Protein AF-A0A090WR84-F1 (afdb_monomer_lite)

Secondary structure (DSSP, 8-state):
--SS-GGGGT---SSTTTTPPPTTPPPHHHHHHHTT---EEEEE--S-SSTTSSTTTTT-SEEEEESSSSTTPPPS---

pLDDT: mean 91.59, std 10.83, range [44.09, 98.81]

Structure (mmCIF, N/CA/C/O backbone):
data_AF-A0A090WR84-F1
#
_entry.id   AF-A0A090WR84-F1
#
loop_
_atom_site.group_PDB
_atom_site.id
_atom_site.type_symbol
_atom_site.label_atom_id
_atom_site.label_alt_id
_atom_site.label_comp_id
_atom_site.label_asym_id
_atom_site.label_entity_id
_atom_site.label_seq_id
_atom_site.pdbx_PDB_ins_code
_atom_site.Cartn_x
_atom_site.Cartn_y
_atom_site.Cartn_z
_atom_site.occupancy
_atom_site.B_iso_or_equiv
_atom_site.auth_seq_id
_atom_site.auth_comp_id
_atom_site.auth_asym_id
_atom_site.auth_atom_id
_atom_site.pdbx_PDB_model_num
ATOM 1 N N . MET A 1 1 ? 5.930 -3.827 5.039 1.00 96.69 1 MET A N 1
ATOM 2 C CA . MET A 1 1 ? 4.488 -4.153 5.006 1.00 96.69 1 MET A CA 1
ATOM 3 C C . MET A 1 1 ? 4.110 -5.414 5.772 1.00 96.69 1 MET A C 1
ATOM 5 O O . MET A 1 1 ? 3.078 -5.376 6.419 1.00 96.69 1 MET A O 1
ATOM 9 N N . THR A 1 2 ? 4.886 -6.503 5.722 1.00 97.62 2 THR A N 1
ATOM 10 C CA . THR A 1 2 ? 4.450 -7.827 6.228 1.00 97.62 2 THR A CA 1
ATOM 11 C C . THR A 1 2 ? 5.025 -8.227 7.590 1.00 97.62 2 THR A C 1
ATOM 13 O O . THR A 1 2 ? 4.607 -9.217 8.173 1.00 97.62 2 THR A O 1
ATOM 16 N N . GLY A 1 3 ? 6.043 -7.513 8.085 1.00 97.00 3 GLY A N 1
ATOM 17 C CA . GLY A 1 3 ? 6.813 -7.934 9.264 1.00 97.00 3 GLY A CA 1
ATOM 18 C C . GLY A 1 3 ? 7.771 -9.109 9.009 1.00 97.00 3 GLY A C 1
ATOM 19 O O . GLY A 1 3 ? 8.523 -9.490 9.902 1.00 97.00 3 GLY A O 1
ATOM 20 N N . HIS A 1 4 ? 7.800 -9.668 7.796 1.00 97.38 4 HIS A N 1
ATOM 21 C CA . HIS A 1 4 ? 8.755 -10.698 7.393 1.00 97.38 4 HIS A CA 1
ATOM 22 C C . HIS A 1 4 ? 10.026 -10.101 6.779 1.00 97.38 4 HIS A C 1
ATOM 24 O O . HIS A 1 4 ? 10.008 -9.019 6.190 1.00 97.38 4 HIS A O 1
ATOM 30 N N . HIS A 1 5 ? 11.129 -10.855 6.853 1.00 97.88 5 HIS A N 1
ATOM 31 C CA . HIS A 1 5 ? 12.325 -10.571 6.057 1.00 97.88 5 HIS A CA 1
ATOM 32 C C . HIS A 1 5 ? 11.966 -10.531 4.563 1.00 97.88 5 HIS A C 1
ATOM 34 O O . HIS A 1 5 ? 11.186 -11.363 4.095 1.00 97.88 5 HIS A O 1
ATOM 40 N N . SER A 1 6 ? 12.569 -9.612 3.806 1.00 96.62 6 SER A N 1
ATOM 41 C CA . SER A 1 6 ? 12.206 -9.328 2.411 1.00 96.62 6 SER A CA 1
ATOM 42 C C . SER A 1 6 ? 12.186 -10.593 1.536 1.00 96.62 6 SER A C 1
ATOM 44 O O . SER A 1 6 ? 11.169 -10.899 0.918 1.00 96.62 6 SER A O 1
ATOM 46 N N . ASN A 1 7 ? 13.241 -11.414 1.610 1.00 95.50 7 ASN A N 1
ATOM 47 C CA . ASN A 1 7 ? 13.329 -12.686 0.881 1.00 95.50 7 ASN A CA 1
ATOM 48 C C . ASN A 1 7 ? 12.175 -13.664 1.189 1.00 95.50 7 ASN A C 1
ATOM 50 O O . ASN A 1 7 ? 11.755 -14.402 0.304 1.00 95.50 7 ASN A O 1
ATOM 54 N N . ARG A 1 8 ? 11.628 -13.670 2.416 1.00 95.88 8 ARG A N 1
ATOM 55 C CA . ARG A 1 8 ? 10.470 -14.512 2.787 1.00 95.88 8 ARG A CA 1
ATOM 56 C C . ARG A 1 8 ? 9.165 -13.986 2.187 1.00 95.88 8 ARG A C 1
ATOM 58 O O . ARG A 1 8 ? 8.294 -14.783 1.840 1.00 95.88 8 ARG A O 1
ATOM 65 N N . ALA A 1 9 ? 9.058 -12.667 2.060 1.00 96.38 9 ALA A N 1
ATOM 66 C CA . ALA A 1 9 ? 7.938 -11.987 1.419 1.00 96.38 9 ALA A CA 1
ATOM 67 C C . ALA A 1 9 ? 8.040 -11.973 -0.122 1.00 96.38 9 ALA A C 1
ATOM 69 O O . ALA A 1 9 ? 7.177 -11.394 -0.776 1.00 96.38 9 ALA A O 1
ATOM 70 N N . GLY A 1 10 ? 9.084 -12.596 -0.691 1.00 94.00 10 GLY A N 1
ATOM 71 C CA . GLY A 1 10 ? 9.366 -12.666 -2.130 1.00 94.00 10 GLY A CA 1
ATOM 72 C C . GLY A 1 10 ? 10.058 -11.442 -2.723 1.00 94.00 10 GLY A C 1
ATOM 73 O O . GLY A 1 10 ? 10.363 -11.446 -3.911 1.00 94.00 10 GLY A O 1
ATOM 74 N N . VAL A 1 11 ? 10.373 -10.439 -1.902 1.00 94.94 11 VAL A N 1
ATOM 75 C CA . VAL A 1 11 ? 11.001 -9.188 -2.334 1.00 94.94 11 VAL A CA 1
ATOM 76 C C . VAL A 1 11 ? 12.498 -9.255 -2.074 1.00 94.94 11 VAL A C 1
ATOM 78 O O . VAL A 1 11 ? 12.943 -9.280 -0.928 1.00 94.94 11 VAL A O 1
ATOM 81 N N . TRP A 1 12 ? 13.304 -9.272 -3.126 1.00 93.56 12 TRP A N 1
ATOM 82 C CA . TRP A 1 12 ? 14.760 -9.421 -2.983 1.00 93.56 12 TRP A CA 1
ATOM 83 C C . TRP A 1 12 ? 15.566 -8.495 -3.896 1.00 93.56 12 TRP A C 1
ATOM 85 O O . TRP A 1 12 ? 16.791 -8.451 -3.806 1.00 93.56 12 TRP A O 1
ATOM 95 N N . HIS A 1 13 ? 14.893 -7.719 -4.747 1.00 93.12 13 HIS A N 1
ATOM 96 C CA . HIS A 1 13 ? 15.498 -6.655 -5.542 1.00 93.12 13 HIS A CA 1
ATOM 97 C C . HIS A 1 13 ? 14.439 -5.597 -5.886 1.00 93.12 13 HIS A C 1
ATOM 99 O O . HIS A 1 13 ? 13.251 -5.807 -5.679 1.00 93.12 13 HIS A O 1
ATOM 105 N N . THR A 1 14 ? 14.848 -4.448 -6.415 1.00 90.00 14 THR A N 1
ATOM 106 C CA . THR A 1 14 ? 13.963 -3.284 -6.610 1.00 90.00 14 THR A CA 1
ATOM 107 C C . THR A 1 14 ? 13.436 -3.104 -8.035 1.00 90.00 14 THR A C 1
ATOM 109 O O . THR A 1 14 ? 12.688 -2.167 -8.289 1.00 90.00 14 THR A O 1
ATOM 112 N N . VAL A 1 15 ? 13.834 -3.962 -8.974 1.00 84.94 15 VAL A N 1
ATOM 113 C CA . VAL A 1 15 ? 13.503 -3.849 -10.407 1.00 84.94 15 VAL A CA 1
ATOM 114 C C . VAL A 1 15 ? 13.291 -5.233 -11.019 1.00 84.94 15 VAL A C 1
ATOM 116 O O . VAL A 1 15 ? 13.605 -6.245 -10.385 1.00 84.94 15 VAL A O 1
ATOM 119 N N . ASN A 1 16 ? 12.820 -5.277 -12.268 1.00 84.25 16 ASN A N 1
ATOM 120 C CA . ASN A 1 16 ? 12.591 -6.501 -13.044 1.00 84.25 16 ASN A CA 1
ATOM 121 C C . ASN A 1 16 ? 11.630 -7.483 -12.352 1.00 84.25 16 ASN A C 1
ATOM 123 O O . ASN A 1 16 ? 11.910 -8.678 -12.284 1.00 84.25 16 ASN A O 1
ATOM 127 N N . GLY A 1 17 ? 10.539 -6.969 -11.771 1.00 85.88 17 GLY A N 1
ATOM 128 C CA . GLY A 1 17 ? 9.498 -7.776 -11.118 1.00 85.88 17 GLY A CA 1
ATOM 129 C C . GLY A 1 17 ? 9.908 -8.416 -9.785 1.00 85.88 17 GLY A C 1
ATOM 130 O O . GLY A 1 17 ? 9.152 -9.184 -9.204 1.00 85.88 17 GLY A O 1
ATOM 131 N N . ARG A 1 18 ? 11.102 -8.114 -9.267 1.00 91.00 18 ARG A N 1
ATOM 132 C CA . ARG A 1 18 ? 11.622 -8.677 -8.002 1.00 91.00 18 ARG A CA 1
ATOM 133 C C . ARG A 1 18 ? 11.236 -7.863 -6.766 1.00 91.00 18 ARG A C 1
ATOM 135 O O . ARG A 1 18 ? 11.564 -8.261 -5.647 1.00 91.00 18 ARG A O 1
ATOM 142 N N . SER A 1 19 ? 10.579 -6.727 -6.993 1.00 91.94 19 SER A N 1
ATOM 143 C CA . SER A 1 19 ? 9.946 -5.870 -5.990 1.00 91.94 19 SER A CA 1
ATOM 144 C C . SER A 1 19 ? 8.557 -6.364 -5.588 1.00 91.94 19 SER A C 1
ATOM 146 O O . SER A 1 19 ? 8.021 -5.895 -4.590 1.00 91.94 19 SER A O 1
ATOM 148 N N . LEU A 1 20 ? 7.974 -7.298 -6.345 1.00 93.94 20 LEU A N 1
ATOM 149 C CA . LEU A 1 20 ? 6.609 -7.764 -6.137 1.00 93.94 20 LEU A CA 1
ATOM 150 C C . LEU A 1 20 ? 6.479 -8.525 -4.817 1.00 93.94 20 LEU A C 1
ATOM 152 O O . LEU A 1 20 ? 7.197 -9.495 -4.559 1.00 93.94 20 LEU A O 1
ATOM 156 N N . ILE A 1 21 ? 5.535 -8.091 -3.986 1.00 95.44 21 ILE A N 1
ATOM 157 C CA . ILE A 1 21 ? 5.146 -8.832 -2.788 1.00 95.44 21 ILE A CA 1
ATOM 158 C C . ILE A 1 21 ? 4.439 -10.131 -3.189 1.00 95.44 21 ILE A C 1
ATOM 160 O O . ILE A 1 21 ? 3.633 -10.147 -4.116 1.00 95.44 21 ILE A O 1
ATOM 164 N N . LEU A 1 22 ? 4.701 -11.235 -2.485 1.00 95.44 22 LEU A N 1
ATOM 165 C CA . LEU A 1 22 ? 3.945 -12.468 -2.716 1.00 95.44 22 LEU A CA 1
ATOM 166 C C . LEU A 1 22 ? 2.461 -12.262 -2.403 1.00 95.44 22 LEU A C 1
ATOM 168 O O . LEU A 1 22 ? 2.104 -11.684 -1.377 1.00 95.44 22 LEU A O 1
ATOM 172 N N . ASP A 1 23 ? 1.597 -12.822 -3.246 1.00 94.62 23 ASP A N 1
ATOM 173 C CA . ASP A 1 23 ? 0.148 -12.675 -3.106 1.00 94.62 23 ASP A CA 1
ATOM 174 C C . ASP A 1 23 ? -0.360 -13.130 -1.723 1.00 94.62 23 ASP A C 1
ATOM 176 O O . ASP A 1 23 ? -1.081 -12.406 -1.040 1.00 94.62 23 ASP A O 1
ATOM 180 N N . ARG A 1 24 ? 0.147 -14.269 -1.236 1.00 95.75 24 ARG A N 1
ATOM 181 C CA . ARG A 1 24 ? -0.197 -14.848 0.075 1.00 95.75 24 ARG A CA 1
ATOM 182 C C . ARG A 1 24 ? 0.215 -14.018 1.299 1.00 95.75 24 ARG A C 1
ATOM 184 O O . ARG A 1 24 ? -0.055 -14.439 2.420 1.00 95.75 24 ARG A O 1
ATOM 191 N N . GLU A 1 25 ? 0.975 -12.939 1.134 1.00 97.62 25 GLU A N 1
ATOM 192 C CA . GLU A 1 25 ? 1.454 -12.157 2.271 1.00 97.62 25 GLU A CA 1
ATOM 193 C C . GLU A 1 25 ? 0.371 -11.206 2.782 1.00 97.62 25 GLU A C 1
ATOM 195 O O . GLU A 1 25 ? -0.159 -10.380 2.035 1.00 97.62 25 GLU A O 1
ATOM 200 N N . THR A 1 26 ? 0.104 -11.292 4.086 1.00 97.75 26 THR A N 1
ATOM 201 C CA . THR A 1 26 ? -0.740 -10.336 4.800 1.00 97.75 26 THR A CA 1
ATOM 202 C C . THR A 1 26 ? 0.052 -9.072 5.113 1.00 97.75 26 THR A C 1
ATOM 204 O O . THR A 1 26 ? 1.176 -9.131 5.624 1.00 97.75 26 THR A O 1
ATOM 207 N N . THR A 1 27 ? -0.524 -7.910 4.823 1.00 98.38 27 THR A N 1
ATOM 208 C CA . THR A 1 27 ? 0.072 -6.616 5.164 1.00 98.38 27 THR A CA 1
ATOM 209 C C . THR A 1 27 ? -0.467 -6.086 6.487 1.00 98.38 27 THR A C 1
ATOM 211 O O . THR A 1 27 ? -1.574 -6.405 6.914 1.00 98.38 27 THR A O 1
ATOM 214 N N . ILE A 1 28 ? 0.297 -5.197 7.120 1.00 98.50 28 ILE A N 1
ATOM 215 C CA . ILE A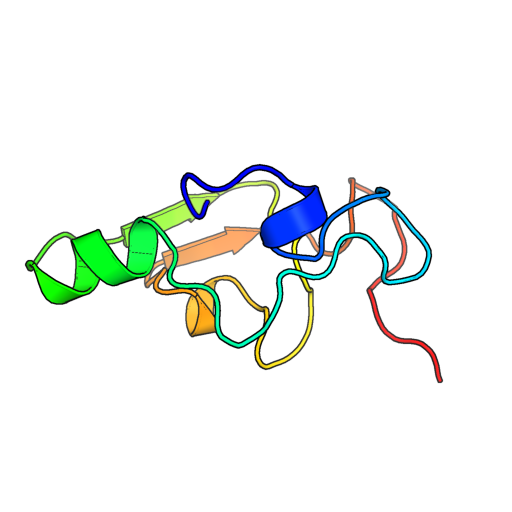 1 28 ? -0.164 -4.461 8.301 1.00 98.50 28 ILE A CA 1
ATOM 216 C C . ILE A 1 28 ? -1.441 -3.648 8.027 1.00 98.50 28 ILE A C 1
ATOM 218 O O . ILE A 1 28 ? -2.267 -3.505 8.921 1.00 98.50 28 ILE A O 1
ATOM 222 N N . ALA A 1 29 ? -1.635 -3.165 6.794 1.00 98.56 29 ALA A N 1
ATOM 223 C CA . ALA A 1 29 ? -2.840 -2.434 6.414 1.00 98.56 29 ALA A CA 1
ATOM 224 C C . ALA A 1 29 ? -4.079 -3.342 6.434 1.00 98.56 29 ALA A C 1
ATOM 226 O O . ALA A 1 29 ? -5.090 -2.951 7.002 1.00 98.56 29 ALA A O 1
ATOM 227 N N . GLN A 1 30 ? -3.981 -4.580 5.931 1.00 98.50 30 GLN A N 1
ATOM 228 C CA . GLN A 1 30 ? -5.069 -5.563 6.039 1.00 98.50 30 GLN A CA 1
ATOM 229 C C . GLN A 1 30 ? -5.400 -5.869 7.502 1.00 98.50 30 GLN A C 1
ATOM 231 O O . GLN A 1 30 ? -6.559 -5.798 7.888 1.00 98.50 30 GLN A O 1
ATOM 236 N N . VAL A 1 31 ? -4.381 -6.100 8.340 1.00 98.62 31 VAL A N 1
ATOM 237 C CA . VAL A 1 31 ? -4.591 -6.337 9.779 1.00 98.62 31 VAL A CA 1
ATOM 238 C C . VAL A 1 31 ? -5.329 -5.166 10.435 1.00 98.62 31 VAL A C 1
ATOM 240 O O . VAL A 1 31 ? -6.255 -5.382 11.210 1.00 98.62 31 VAL A O 1
ATOM 243 N N . PHE A 1 32 ? -4.947 -3.926 10.137 1.00 98.69 32 PHE A N 1
ATOM 244 C CA . PHE A 1 32 ? -5.600 -2.744 10.701 1.00 98.69 32 PHE A CA 1
ATOM 245 C C . PHE A 1 32 ? -7.023 -2.549 10.180 1.00 98.69 32 PHE A C 1
ATOM 247 O O . PHE A 1 32 ? -7.932 -2.330 10.983 1.00 98.69 32 PHE A O 1
ATOM 254 N N . LYS A 1 33 ? -7.233 -2.701 8.872 1.00 98.44 33 LYS A N 1
ATOM 255 C CA . LYS A 1 33 ? -8.557 -2.630 8.252 1.00 98.44 33 LYS A CA 1
ATOM 256 C C . LYS A 1 33 ? -9.517 -3.660 8.853 1.00 98.44 3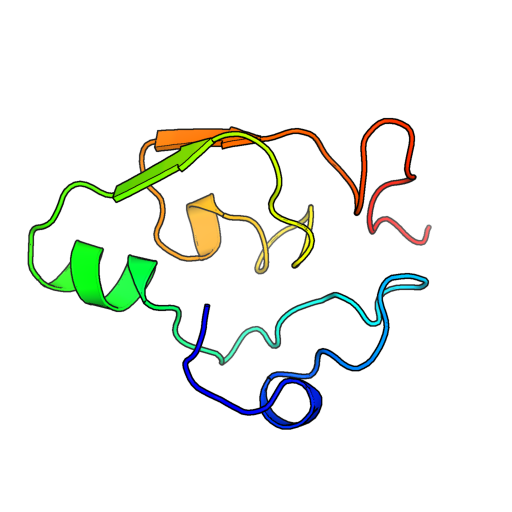3 LYS A C 1
ATOM 258 O O . LYS A 1 33 ? -10.614 -3.297 9.273 1.00 98.44 33 LYS A O 1
ATOM 263 N N . ASP A 1 34 ? -9.076 -4.910 8.997 1.00 98.31 34 ASP A N 1
ATOM 264 C CA . ASP A 1 34 ? -9.867 -5.998 9.594 1.00 98.31 34 ASP A CA 1
ATOM 265 C C . ASP A 1 34 ? -10.228 -5.737 11.070 1.00 98.31 34 ASP A C 1
ATOM 267 O O . ASP A 1 34 ? -11.145 -6.354 11.609 1.00 98.31 34 ASP A O 1
ATOM 271 N N . ASN A 1 35 ? -9.536 -4.800 11.726 1.00 98.62 35 ASN A N 1
ATOM 272 C CA . ASN A 1 35 ? -9.772 -4.385 13.109 1.00 98.62 35 ASN A CA 1
ATOM 273 C C . ASN A 1 35 ? -10.372 -2.968 13.224 1.00 98.62 35 ASN A C 1
ATOM 275 O O . ASN A 1 35 ? -10.306 -2.353 14.288 1.00 98.62 35 ASN A O 1
ATOM 279 N N . GLY A 1 36 ? -10.976 -2.446 12.151 1.00 98.31 36 GLY A N 1
ATOM 280 C CA . GLY A 1 36 ? -11.782 -1.220 12.183 1.00 98.31 36 GLY A CA 1
ATOM 281 C C . GLY A 1 36 ? -10.998 0.090 12.086 1.00 98.31 36 GLY A C 1
ATOM 282 O O . GLY A 1 36 ? -11.556 1.153 12.360 1.00 98.31 36 GLY A O 1
ATOM 283 N N . TYR A 1 37 ? -9.723 0.042 11.700 1.00 98.81 37 TYR A N 1
ATOM 284 C CA . TYR A 1 37 ? -8.957 1.249 11.400 1.00 98.81 37 TYR A CA 1
ATOM 285 C C . TYR A 1 37 ? -9.215 1.705 9.966 1.00 98.81 37 TYR A C 1
ATOM 287 O O . TYR A 1 37 ? -9.170 0.897 9.043 1.00 98.81 37 TYR A O 1
ATOM 295 N N . ALA A 1 38 ? -9.374 3.015 9.782 1.00 98.69 38 ALA A N 1
ATOM 296 C CA . ALA A 1 38 ? -9.274 3.626 8.463 1.00 98.69 38 ALA A CA 1
ATOM 297 C C . ALA A 1 38 ? -7.820 3.568 7.978 1.00 98.69 38 ALA A C 1
ATOM 299 O O . ALA A 1 38 ? -6.891 3.902 8.723 1.00 98.69 38 ALA A O 1
ATOM 300 N N . THR A 1 39 ? -7.617 3.160 6.729 1.00 98.81 39 THR A N 1
ATOM 301 C CA . THR A 1 39 ? -6.278 2.926 6.171 1.00 98.81 39 THR A CA 1
ATOM 302 C C . THR A 1 39 ? -6.019 3.781 4.936 1.00 98.81 39 THR A C 1
ATOM 304 O O . THR A 1 39 ? -6.828 3.826 4.013 1.00 98.81 39 THR A O 1
ATOM 307 N N . GLY A 1 40 ? -4.858 4.439 4.890 1.00 98.44 40 GLY A N 1
ATOM 308 C CA . GLY A 1 40 ? -4.456 5.243 3.738 1.00 98.44 40 GLY A CA 1
ATOM 309 C C . GLY A 1 40 ? -2.960 5.186 3.450 1.00 98.44 40 GLY A C 1
ATOM 310 O O . GLY A 1 40 ? -2.149 5.027 4.366 1.00 98.44 40 GLY A O 1
ATOM 311 N N . ILE A 1 41 ? -2.600 5.324 2.174 1.00 98.38 41 ILE A N 1
ATOM 312 C CA . ILE A 1 41 ? -1.214 5.415 1.706 1.00 98.38 41 ILE A CA 1
ATOM 313 C C . ILE A 1 41 ? -1.051 6.561 0.709 1.00 98.38 41 ILE A C 1
ATOM 315 O O . ILE A 1 41 ? -1.843 6.739 -0.215 1.00 98.38 41 ILE A O 1
ATOM 319 N N . PHE A 1 42 ? 0.030 7.318 0.892 1.00 97.50 42 PHE A N 1
ATOM 320 C CA . PHE A 1 42 ? 0.363 8.482 0.085 1.00 97.50 42 PHE A CA 1
ATOM 321 C C . PHE A 1 42 ? 1.827 8.396 -0.356 1.00 97.50 42 PHE A C 1
ATOM 323 O O . PHE A 1 42 ? 2.707 8.098 0.453 1.00 97.50 42 PHE A O 1
ATOM 330 N N . GLY A 1 43 ? 2.105 8.663 -1.631 1.00 95.69 43 GLY A N 1
ATOM 331 C CA . GLY A 1 43 ? 3.462 8.684 -2.177 1.00 95.69 43 GLY A CA 1
ATOM 332 C C . GLY A 1 43 ? 3.842 7.406 -2.921 1.00 95.69 43 GLY A C 1
ATOM 333 O O . GLY A 1 43 ? 3.482 7.254 -4.083 1.00 95.69 43 GLY A O 1
ATOM 334 N N . LYS A 1 44 ? 4.621 6.516 -2.298 1.00 94.44 44 LYS A N 1
ATOM 335 C CA . LYS A 1 44 ? 5.265 5.378 -2.978 1.00 94.44 44 LYS A CA 1
ATOM 336 C C . LYS A 1 44 ? 4.773 4.037 -2.438 1.00 94.44 44 LYS A C 1
ATOM 338 O O . LYS A 1 44 ? 4.794 3.824 -1.227 1.00 94.44 44 LYS A O 1
ATOM 343 N N . TRP A 1 45 ? 4.437 3.114 -3.343 1.00 95.12 45 TRP A N 1
ATOM 344 C CA . TRP A 1 45 ? 4.097 1.730 -2.999 1.00 95.12 45 TRP A CA 1
ATOM 345 C C . TRP A 1 45 ? 5.241 0.741 -3.254 1.00 95.12 45 TRP A C 1
ATOM 347 O O . TRP A 1 45 ? 5.774 0.164 -2.309 1.00 95.12 45 TRP A O 1
ATOM 357 N N . HIS A 1 46 ? 5.659 0.591 -4.518 1.00 95.31 46 HIS A N 1
ATOM 358 C CA . HIS A 1 46 ? 6.800 -0.235 -4.956 1.00 95.31 46 HIS A CA 1
ATOM 359 C C . HIS A 1 46 ? 6.755 -1.713 -4.540 1.00 95.31 46 HIS A C 1
ATOM 361 O O . HIS A 1 46 ? 7.796 -2.342 -4.364 1.00 95.31 46 HIS A O 1
ATOM 367 N N . LEU A 1 47 ? 5.558 -2.274 -4.392 1.00 95.81 47 LEU A N 1
ATOM 368 C CA . LEU A 1 47 ? 5.366 -3.703 -4.129 1.00 95.81 47 LEU A CA 1
ATOM 369 C C . LEU A 1 47 ? 4.467 -4.384 -5.166 1.00 95.81 47 LEU A C 1
ATOM 371 O O . LEU A 1 47 ? 4.112 -5.548 -4.987 1.00 95.81 47 LEU A O 1
ATOM 375 N N . GLY A 1 48 ? 4.129 -3.672 -6.242 1.00 94.12 48 GLY A N 1
ATOM 376 C CA . GLY A 1 48 ? 3.254 -4.153 -7.297 1.00 94.12 48 GLY A CA 1
ATOM 377 C C . GLY A 1 48 ? 2.270 -3.099 -7.785 1.00 94.12 48 GLY A C 1
ATOM 378 O O . GLY A 1 48 ? 1.459 -2.612 -7.002 1.00 94.12 48 GLY A O 1
ATOM 379 N N . ASP A 1 49 ? 2.308 -2.785 -9.076 1.00 91.81 49 ASP A N 1
ATOM 380 C CA . ASP A 1 49 ? 1.380 -1.830 -9.701 1.00 91.81 49 ASP A CA 1
ATOM 381 C C . ASP A 1 49 ? 0.084 -2.477 -10.233 1.00 91.81 49 ASP A C 1
ATOM 383 O O . ASP A 1 49 ? -0.859 -1.778 -10.598 1.00 91.81 49 ASP A O 1
ATOM 387 N N . ASN A 1 50 ? 0.015 -3.811 -10.282 1.00 91.25 50 ASN A N 1
ATOM 388 C CA . ASN A 1 50 ? -1.109 -4.565 -10.847 1.00 91.25 50 ASN A CA 1
ATOM 389 C C . ASN A 1 50 ? -1.730 -5.517 -9.823 1.00 91.25 50 ASN A C 1
ATOM 391 O O . ASN A 1 50 ? -1.074 -5.918 -8.862 1.00 91.25 50 ASN A O 1
ATOM 395 N N . TYR A 1 51 ? -2.991 -5.904 -10.044 1.00 91.62 51 TYR A N 1
ATOM 396 C CA . TYR A 1 51 ? -3.644 -6.948 -9.251 1.00 91.62 51 TYR A CA 1
ATOM 397 C C . TYR A 1 51 ? -2.794 -8.235 -9.245 1.00 91.62 51 TYR A C 1
ATOM 399 O O . TYR A 1 51 ? -2.268 -8.603 -10.300 1.00 91.62 51 TYR A O 1
ATOM 407 N N . PRO A 1 52 ? -2.667 -8.949 -8.110 1.00 93.12 52 PRO A N 1
ATOM 408 C CA . PRO A 1 52 ? -3.280 -8.702 -6.794 1.00 93.12 52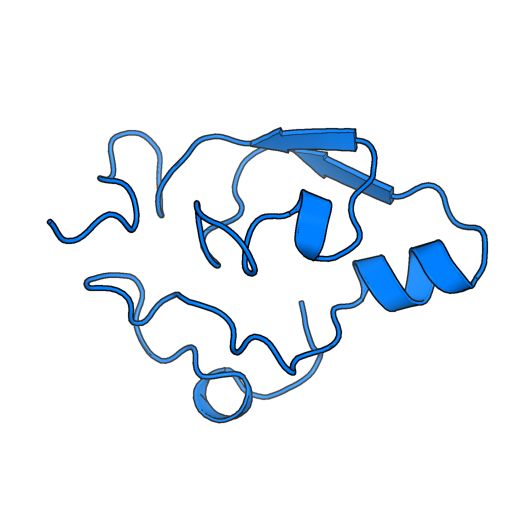 PRO A CA 1
ATOM 409 C C . PRO A 1 52 ? -2.406 -7.877 -5.831 1.00 93.12 52 PRO A C 1
ATOM 411 O O . PRO A 1 52 ? -2.537 -7.978 -4.611 1.00 93.12 52 PRO A O 1
ATOM 414 N N . PHE A 1 53 ? -1.445 -7.115 -6.344 1.00 94.56 53 PHE A N 1
ATOM 415 C CA . PHE A 1 53 ? -0.366 -6.531 -5.549 1.00 94.56 53 PHE A CA 1
ATOM 416 C C . PHE A 1 53 ? -0.548 -5.044 -5.236 1.00 94.56 53 PHE A C 1
ATOM 418 O O . PHE A 1 53 ? 0.289 -4.478 -4.531 1.00 94.56 53 PHE A O 1
ATOM 425 N N . ARG A 1 54 ? -1.609 -4.409 -5.741 1.00 95.81 54 ARG A N 1
ATOM 426 C CA . ARG A 1 54 ? -1.840 -2.966 -5.585 1.00 95.81 54 ARG A CA 1
ATOM 427 C C . ARG A 1 54 ? -2.108 -2.609 -4.120 1.00 95.81 54 ARG A C 1
ATOM 429 O O . ARG A 1 54 ? -2.557 -3.473 -3.360 1.00 95.81 54 ARG A O 1
ATOM 436 N N . PRO A 1 55 ? -1.897 -1.351 -3.699 1.00 97.25 55 PRO A N 1
ATOM 437 C CA . PRO A 1 55 ? -2.198 -0.944 -2.331 1.00 97.25 55 PRO A CA 1
ATOM 438 C C . PRO A 1 55 ? -3.649 -1.221 -1.918 1.00 97.25 55 PRO A C 1
ATOM 440 O O . PRO A 1 55 ? -3.880 -1.686 -0.800 1.00 97.25 55 PRO A O 1
ATOM 443 N N . GLU A 1 56 ? -4.609 -1.007 -2.823 1.00 97.00 56 GLU A N 1
ATOM 444 C CA . GLU A 1 56 ? -6.030 -1.277 -2.585 1.00 97.00 56 GLU A CA 1
ATOM 445 C C . GLU A 1 56 ? -6.337 -2.772 -2.386 1.00 97.00 56 GLU A C 1
ATOM 447 O O . GLU A 1 56 ? -7.171 -3.135 -1.556 1.00 97.00 56 GLU A O 1
ATOM 452 N N . ASP A 1 57 ? -5.602 -3.661 -3.065 1.00 97.19 57 ASP A N 1
ATOM 453 C CA . ASP A 1 57 ? -5.700 -5.116 -2.867 1.00 97.19 57 ASP A CA 1
ATOM 454 C C . ASP A 1 57 ? -5.011 -5.545 -1.556 1.00 97.19 57 ASP A C 1
ATOM 456 O O . ASP A 1 57 ? -5.313 -6.582 -0.955 1.00 97.19 57 ASP A O 1
ATOM 460 N N . LYS A 1 58 ? -4.072 -4.720 -1.084 1.00 97.81 58 LYS A N 1
ATOM 461 C CA . LYS A 1 58 ? -3.257 -4.940 0.112 1.00 97.81 58 LYS A CA 1
ATOM 462 C C . LYS A 1 58 ? -3.719 -4.126 1.316 1.00 97.81 58 LYS A C 1
ATOM 464 O O . LYS A 1 58 ? -2.935 -3.907 2.239 1.00 97.81 58 LYS A O 1
ATOM 469 N N . GLY A 1 59 ? -5.010 -3.797 1.354 1.00 97.94 59 GLY A N 1
ATOM 470 C CA . GLY A 1 59 ? -5.721 -3.374 2.558 1.00 97.94 59 GLY A CA 1
ATOM 471 C C . GLY A 1 59 ? -5.758 -1.877 2.813 1.00 97.94 59 GLY A C 1
ATOM 472 O O . GLY A 1 59 ? -6.239 -1.508 3.873 1.00 97.94 59 GLY A O 1
ATOM 473 N N . PHE A 1 60 ? -5.284 -1.039 1.888 1.00 98.56 60 PHE A N 1
ATOM 474 C CA . PHE A 1 60 ? -5.493 0.408 1.965 1.00 98.56 60 PHE A CA 1
ATOM 475 C C . PHE A 1 60 ? -6.831 0.805 1.335 1.00 98.56 60 PHE A C 1
ATOM 477 O O . PHE A 1 60 ? -7.207 0.279 0.290 1.00 98.56 60 PHE A O 1
ATOM 484 N N . GLU A 1 61 ? -7.549 1.731 1.965 1.00 98.44 61 GLU A N 1
ATOM 485 C CA . GLU A 1 61 ? -8.832 2.246 1.469 1.00 98.44 61 GLU A CA 1
ATOM 486 C C . GLU A 1 61 ? -8.656 3.566 0.714 1.00 98.44 61 GLU A C 1
ATOM 488 O O . GLU A 1 61 ? -9.220 3.731 -0.363 1.00 98.44 61 GLU A O 1
ATOM 493 N N . GLU A 1 62 ? -7.825 4.470 1.239 1.00 98.62 62 GLU A N 1
ATOM 494 C CA . GLU A 1 62 ? -7.441 5.717 0.571 1.00 98.62 62 GLU A CA 1
ATOM 495 C C . GLU A 1 62 ? -6.058 5.555 -0.080 1.00 98.62 62 GLU A C 1
ATOM 497 O O . GLU A 1 62 ? -5.067 5.259 0.597 1.00 98.62 62 GLU A O 1
ATOM 502 N N . VAL A 1 63 ? -5.963 5.747 -1.398 1.00 98.19 63 VAL A N 1
ATOM 503 C CA . VAL A 1 63 ? -4.720 5.517 -2.150 1.00 98.19 63 VAL A CA 1
ATOM 504 C C . VAL A 1 63 ? -4.408 6.711 -3.044 1.00 98.19 63 VAL A C 1
ATOM 506 O O . VAL A 1 63 ? -5.118 6.989 -4.006 1.00 98.19 63 VAL A O 1
ATOM 509 N N . LEU A 1 64 ? -3.288 7.379 -2.766 1.00 96.81 64 LEU A N 1
ATOM 510 C CA . LEU A 1 64 ? -2.694 8.384 -3.647 1.00 96.81 64 LEU A CA 1
ATOM 511 C C . LEU A 1 64 ? -1.201 8.093 -3.803 1.00 96.81 64 LEU A C 1
ATOM 513 O O . LEU A 1 64 ? -0.359 8.651 -3.097 1.00 96.81 64 LEU A O 1
ATOM 517 N N . VAL A 1 65 ? -0.864 7.191 -4.720 1.00 94.31 65 VAL A N 1
ATOM 518 C CA . VAL A 1 65 ? 0.524 6.790 -4.978 1.00 94.31 65 VAL A CA 1
ATOM 519 C C . VAL A 1 65 ? 0.917 7.036 -6.426 1.00 94.31 65 VAL A C 1
ATOM 521 O O . VAL A 1 65 ? 0.078 6.996 -7.323 1.00 94.31 65 VAL A O 1
ATOM 524 N N . HIS A 1 66 ? 2.204 7.278 -6.659 1.00 91.00 66 HIS A N 1
ATOM 525 C CA . HIS A 1 66 ? 2.764 7.191 -8.000 1.00 91.00 66 HIS A CA 1
ATOM 526 C C . HIS A 1 66 ? 3.078 5.728 -8.336 1.00 91.00 66 HIS A C 1
ATOM 528 O O . HIS A 1 66 ? 3.413 4.925 -7.463 1.00 91.00 66 HIS A O 1
ATOM 534 N N . SER A 1 67 ? 3.007 5.410 -9.621 1.00 84.62 67 SER A N 1
ATOM 535 C CA . SER A 1 67 ? 3.391 4.113 -10.168 1.00 84.62 67 SER A CA 1
ATOM 536 C C . SER A 1 67 ? 4.900 3.858 -10.117 1.00 84.62 67 SER A C 1
ATOM 538 O O . SER A 1 67 ? 5.696 4.803 -10.060 1.00 84.62 67 SER A O 1
ATOM 540 N N . GLY A 1 68 ? 5.288 2.584 -10.194 1.00 84.00 68 GLY A N 1
ATOM 541 C CA . GLY A 1 68 ? 6.679 2.160 -10.286 1.00 84.00 68 GLY A CA 1
ATOM 542 C C . GLY A 1 68 ? 7.455 2.284 -8.973 1.00 84.00 68 GLY A C 1
ATOM 543 O O . GLY A 1 68 ? 6.953 2.670 -7.912 1.00 84.00 68 GLY A O 1
ATOM 544 N N . GLY A 1 69 ? 8.7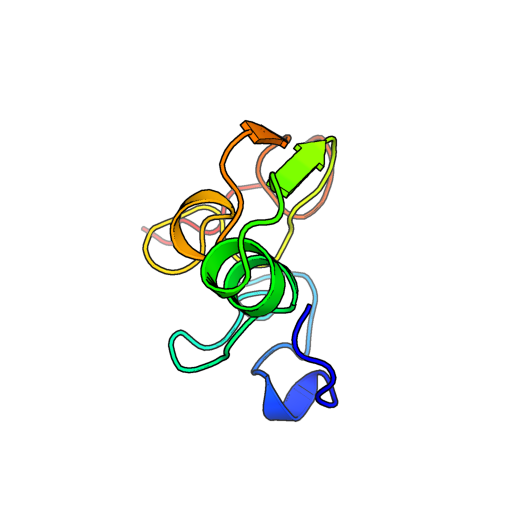41 1.942 -9.038 1.00 78.56 69 GLY A N 1
ATOM 545 C CA . GLY A 1 69 ? 9.623 1.953 -7.872 1.00 78.56 69 GLY A CA 1
ATOM 546 C C . GLY A 1 69 ? 10.150 3.314 -7.437 1.00 78.56 69 GLY A C 1
ATOM 547 O O . GLY A 1 69 ? 10.815 3.451 -6.411 1.00 78.56 69 GLY A O 1
ATOM 548 N N . GLY A 1 70 ? 9.861 4.343 -8.203 1.00 81.94 70 GLY A N 1
ATOM 549 C CA . GLY A 1 70 ? 10.340 5.695 -8.021 1.00 81.94 70 GLY A CA 1
ATOM 550 C C . GLY A 1 70 ? 9.647 6.563 -9.050 1.00 81.94 70 GLY A C 1
ATOM 551 O O . GLY A 1 70 ? 9.103 6.054 -10.031 1.00 81.94 70 GLY A O 1
ATOM 552 N N . VAL A 1 71 ? 9.657 7.870 -8.824 1.00 80.50 71 VAL A N 1
ATOM 553 C CA . VAL A 1 71 ? 9.169 8.809 -9.832 1.00 80.50 71 VAL A CA 1
ATOM 554 C C . VAL A 1 71 ? 9.987 8.586 -11.110 1.00 80.50 71 VAL A C 1
ATOM 556 O O . VAL A 1 71 ? 11.201 8.407 -11.034 1.00 80.50 71 VAL A O 1
ATOM 559 N N . GLU A 1 72 ? 9.309 8.534 -12.257 1.00 78.25 72 GLU A N 1
ATOM 560 C CA . GLU A 1 72 ? 9.887 8.239 -13.583 1.00 78.25 72 GLU A CA 1
ATOM 561 C C . GLU A 1 72 ? 10.339 6.781 -13.821 1.00 78.25 72 GLU A C 1
ATOM 563 O O . GLU A 1 72 ? 10.942 6.487 -14.853 1.00 78.25 72 GLU A O 1
ATOM 568 N N . GLN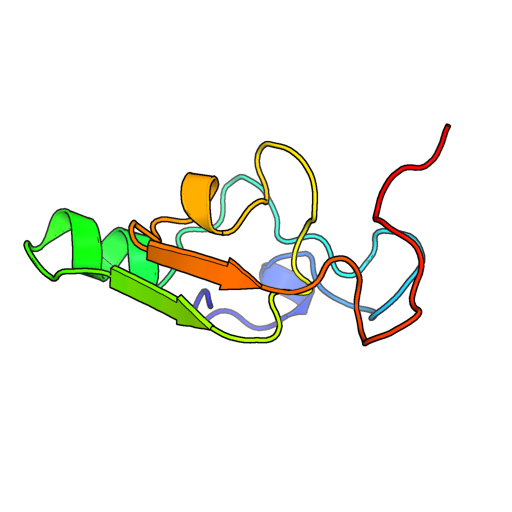 A 1 73 ? 10.035 5.838 -12.922 1.00 74.19 73 GLN A N 1
ATOM 569 C CA . GLN A 1 73 ? 10.316 4.415 -13.156 1.00 74.19 73 GLN A CA 1
ATOM 570 C C . GLN A 1 73 ? 9.157 3.695 -13.858 1.00 74.19 73 GLN A C 1
ATOM 572 O O . GLN A 1 73 ? 7.986 3.987 -13.623 1.00 74.19 73 GLN A O 1
ATOM 577 N N . ALA A 1 74 ? 9.501 2.733 -14.720 1.00 70.69 74 ALA A N 1
ATOM 578 C CA . ALA A 1 74 ? 8.529 1.926 -15.450 1.00 70.69 74 ALA A CA 1
ATOM 579 C C . ALA A 1 74 ? 7.725 1.001 -14.518 1.00 70.69 74 ALA A C 1
ATOM 581 O O . ALA A 1 74 ? 8.242 0.519 -13.508 1.00 70.69 74 ALA A O 1
ATOM 582 N N . LEU A 1 75 ? 6.471 0.765 -14.912 1.00 69.38 75 LEU A N 1
ATOM 583 C CA . LEU A 1 75 ? 5.510 -0.123 -14.258 1.00 69.38 75 LEU A CA 1
ATOM 584 C C . LEU A 1 75 ? 5.961 -1.588 -14.281 1.00 69.38 75 LEU A C 1
ATOM 586 O O . LEU A 1 75 ? 6.716 -2.009 -15.158 1.00 69.38 75 LEU A O 1
ATOM 590 N N . ASP A 1 76 ? 5.374 -2.396 -13.401 1.00 67.06 76 ASP A N 1
ATOM 591 C CA . ASP A 1 76 ? 5.585 -3.851 -13.350 1.00 67.06 76 ASP A CA 1
ATOM 592 C C . ASP A 1 76 ? 5.020 -4.640 -14.558 1.00 67.06 76 ASP A C 1
ATOM 594 O O . ASP A 1 76 ? 5.050 -5.872 -14.556 1.00 67.06 76 ASP A O 1
ATOM 598 N N . TYR A 1 77 ? 4.505 -3.972 -15.598 1.00 55.88 77 TYR A N 1
ATOM 599 C CA . TYR A 1 77 ? 4.032 -4.634 -16.815 1.00 55.88 77 TYR A CA 1
ATOM 600 C C . TYR A 1 77 ? 5.214 -5.114 -17.668 1.00 55.88 77 TYR A C 1
ATOM 602 O O . TYR A 1 77 ? 5.896 -4.329 -18.329 1.00 55.88 77 TYR A O 1
ATOM 610 N N . TRP A 1 78 ? 5.429 -6.426 -17.669 1.00 53.72 78 TRP A N 1
ATOM 611 C CA . TRP A 1 78 ? 6.156 -7.126 -18.722 1.00 53.72 78 TRP A CA 1
ATOM 612 C C . TRP A 1 78 ? 5.110 -7.639 -19.708 1.00 53.72 78 TRP A C 1
ATOM 614 O O . TRP A 1 78 ? 4.163 -8.281 -19.264 1.00 53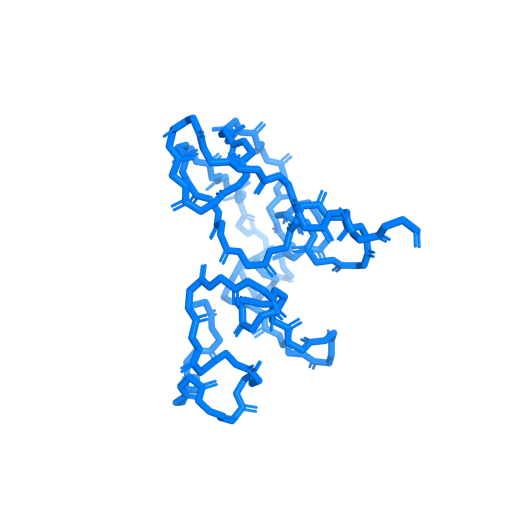.72 78 TRP A O 1
ATOM 624 N N . GLY A 1 79 ? 5.282 -7.286 -20.989 1.00 44.09 79 GLY A N 1
ATOM 625 C CA . GLY A 1 79 ? 4.381 -7.584 -22.113 1.00 44.09 79 GLY A CA 1
ATOM 626 C C . GLY A 1 79 ? 3.564 -8.861 -21.988 1.00 44.09 79 GLY A C 1
ATOM 627 O O . GLY A 1 79 ? 4.188 -9.918 -21.749 1.00 44.09 79 GLY A O 1
#

Organism: NCBI:txid221126

Foldseek 3Di:
DQPDDCVVQQADDQDDLSLAGDLPGADPLQVQLVVPDQFEDAEADSHAPDPPRDVVVRRHDHYHYDAGSHVPHDHNDDD

Sequence (79 aa):
MTGHHSNRAGVWHTVNGRSLILDRETTIAQVFKDNGYATGIFGKWHLGDNYPFRPEDKGFEEVLVHSGGGVEQALDYWG

InterPro domains:
  IPR000917 Sulfatase, N-terminal [PF00884] (2-65)
  IPR017850 Alkaline-phosphatase-like, core domain superfamily [G3DSA:3.40.720.10] (1-79)
  IPR017850 Alkaline-phosphatase-like, core domain superfamily [SSF53649] (1-73)
  IPR050738 Sulfatase enzyme [PTHR42693] (1-74)

Radius of gyration: 12.26 Å; chains: 1; bounding box: 27×24×35 Å